Protein AF-A0A838VFY2-F1 (afdb_monomer_lite)

Structure (mmCIF, N/CA/C/O backbone):
data_AF-A0A838VFY2-F1
#
_entry.id   AF-A0A838VFY2-F1
#
loop_
_atom_site.group_PDB
_atom_site.id
_atom_site.type_symbol
_atom_site.label_atom_id
_atom_site.label_alt_id
_atom_site.label_comp_id
_atom_site.label_asym_id
_atom_site.label_entity_id
_atom_site.label_seq_id
_atom_site.pdbx_PDB_ins_code
_atom_site.Cartn_x
_atom_site.Cartn_y
_atom_site.Cartn_z
_atom_site.occupancy
_atom_site.B_iso_or_equiv
_atom_site.auth_seq_id
_atom_site.auth_comp_id
_atom_site.auth_asym_id
_atom_site.auth_atom_id
_atom_site.pdbx_PDB_model_num
ATOM 1 N N . MET A 1 1 ? -9.297 -2.457 63.444 1.00 50.91 1 MET A N 1
ATOM 2 C CA . MET A 1 1 ? -9.919 -1.452 62.548 1.00 50.91 1 MET A CA 1
ATOM 3 C C . MET A 1 1 ? -9.218 -1.351 61.180 1.00 50.91 1 MET A C 1
ATOM 5 O O . MET A 1 1 ? -9.501 -0.404 60.465 1.00 50.91 1 MET A O 1
ATOM 9 N N . ASN A 1 2 ? -8.380 -2.323 60.772 1.00 56.66 2 ASN A N 1
ATOM 10 C CA . ASN A 1 2 ? -7.662 -2.284 59.482 1.00 56.66 2 ASN A CA 1
ATOM 11 C C . ASN A 1 2 ? -8.262 -3.194 58.390 1.00 56.66 2 ASN A C 1
ATOM 13 O O . ASN A 1 2 ? -7.991 -2.967 57.216 1.00 56.66 2 ASN A O 1
ATOM 17 N N . ASP A 1 3 ? -9.104 -4.172 58.744 1.00 58.53 3 ASP A N 1
ATOM 18 C CA . ASP A 1 3 ? -9.643 -5.152 57.781 1.00 58.53 3 ASP A CA 1
ATOM 19 C C . ASP A 1 3 ? -10.738 -4.580 56.865 1.00 58.53 3 ASP A C 1
ATOM 21 O O . ASP A 1 3 ? -10.946 -5.044 55.749 1.00 58.53 3 ASP A O 1
ATOM 25 N N . SER A 1 4 ? -11.442 -3.535 57.303 1.00 60.69 4 SER A N 1
ATOM 26 C CA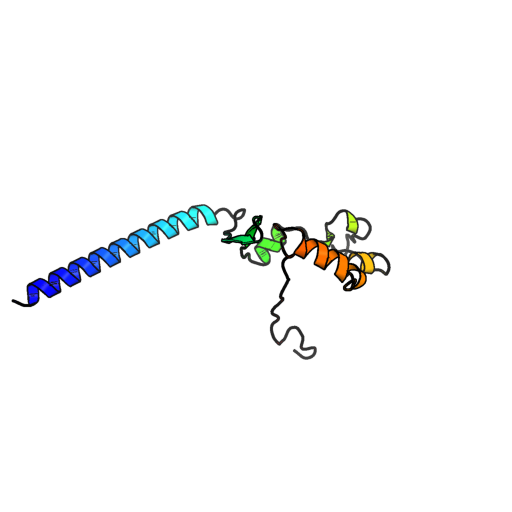 . SER A 1 4 ? -12.511 -2.906 56.520 1.00 60.69 4 SER A CA 1
ATOM 27 C C . SER A 1 4 ? -11.980 -2.064 55.353 1.00 60.69 4 SER A C 1
ATOM 29 O O . SER A 1 4 ? -12.624 -1.998 54.310 1.00 60.69 4 SER A O 1
ATOM 31 N N . ALA A 1 5 ? -10.799 -1.456 55.500 1.00 60.03 5 ALA A N 1
ATOM 32 C CA . ALA A 1 5 ? -10.170 -0.665 54.442 1.00 60.03 5 ALA A CA 1
ATOM 33 C C . ALA A 1 5 ? -9.505 -1.548 53.367 1.00 60.03 5 ALA A C 1
ATOM 35 O O . ALA A 1 5 ? -9.545 -1.207 52.183 1.00 60.03 5 ALA A O 1
ATOM 36 N N . SER A 1 6 ? -8.938 -2.705 53.744 1.00 64.88 6 SER A N 1
ATOM 37 C CA . SER A 1 6 ? -8.377 -3.650 52.766 1.00 64.88 6 SER A CA 1
ATOM 38 C C . SER A 1 6 ? -9.471 -4.315 51.928 1.00 64.88 6 SER A C 1
ATOM 40 O O . SER A 1 6 ? -9.317 -4.393 50.710 1.00 64.88 6 SER A O 1
ATOM 42 N N . ASN A 1 7 ? -10.604 -4.682 52.540 1.00 65.44 7 ASN A N 1
ATOM 43 C CA . ASN A 1 7 ? -11.754 -5.247 51.829 1.00 65.44 7 ASN A CA 1
ATOM 44 C C . ASN A 1 7 ? -12.363 -4.259 50.823 1.00 65.44 7 ASN A C 1
ATOM 46 O O . ASN A 1 7 ? -12.636 -4.646 49.695 1.00 65.44 7 ASN A O 1
ATOM 50 N N . GLN A 1 8 ? -12.508 -2.975 51.176 1.00 70.19 8 GLN A N 1
ATOM 51 C CA . GLN A 1 8 ? -12.992 -1.952 50.234 1.00 70.19 8 GLN A CA 1
ATOM 52 C C . GLN A 1 8 ? -12.044 -1.746 49.045 1.00 70.19 8 GLN A C 1
ATOM 54 O O . GLN A 1 8 ? -12.486 -1.531 47.922 1.00 70.19 8 GLN A O 1
ATOM 59 N N . THR A 1 9 ? -10.733 -1.830 49.275 1.00 71.50 9 THR A N 1
ATOM 60 C CA . THR A 1 9 ? -9.734 -1.664 48.209 1.00 71.50 9 THR A CA 1
ATOM 61 C C . THR A 1 9 ? -9.695 -2.882 47.278 1.00 71.50 9 THR A C 1
ATOM 63 O O . THR A 1 9 ? -9.513 -2.727 46.072 1.00 71.50 9 THR A O 1
ATOM 66 N N . GLN A 1 10 ? -9.899 -4.089 47.818 1.00 71.38 10 GLN A N 1
ATOM 67 C CA . GLN A 1 10 ? -10.026 -5.324 47.037 1.00 71.38 10 GLN A CA 1
ATOM 68 C C . GLN A 1 10 ? -11.310 -5.350 46.201 1.00 71.38 10 GLN A C 1
ATOM 70 O O . GLN A 1 10 ? -11.265 -5.761 45.044 1.00 71.38 10 GLN A O 1
ATOM 75 N N . ASP A 1 11 ? -12.424 -4.870 46.753 1.00 78.00 11 ASP A N 1
ATOM 76 C CA . ASP A 1 11 ? -13.711 -4.789 46.054 1.00 78.00 11 ASP A CA 1
ATOM 77 C C . ASP A 1 11 ? -13.626 -3.824 44.857 1.00 78.00 11 ASP A C 1
ATOM 79 O O . ASP A 1 11 ? -13.937 -4.191 43.726 1.00 78.00 11 ASP A O 1
ATOM 83 N N . LEU A 1 12 ? -13.027 -2.643 45.066 1.00 78.31 12 LEU A N 1
ATOM 84 C CA . LEU A 1 12 ? -12.744 -1.686 43.990 1.00 78.31 12 LEU A CA 1
ATOM 85 C C . LEU A 1 12 ? -11.815 -2.273 42.921 1.00 78.31 12 LEU A C 1
ATOM 87 O O . LEU A 1 12 ? -12.091 -2.146 41.732 1.00 78.31 12 LEU A O 1
ATOM 91 N N . ALA A 1 13 ? -10.715 -2.925 43.313 1.00 81.25 13 ALA A N 1
ATOM 92 C CA . ALA A 1 13 ? -9.786 -3.538 42.360 1.00 81.25 13 ALA A CA 1
ATOM 93 C C . ALA A 1 13 ? -10.460 -4.629 41.509 1.00 81.25 13 ALA A C 1
ATOM 95 O O . ALA A 1 13 ? -10.165 -4.752 40.319 1.00 81.25 13 ALA A O 1
ATOM 96 N N . THR A 1 14 ? -11.386 -5.384 42.104 1.00 86.56 14 THR A N 1
ATOM 97 C CA . THR A 1 14 ? -12.164 -6.417 41.409 1.00 86.56 14 THR A CA 1
ATOM 98 C C . THR A 1 14 ? -13.147 -5.782 40.424 1.00 86.56 14 THR A C 1
ATOM 100 O O . THR A 1 14 ? -13.184 -6.183 39.263 1.00 86.56 14 THR A O 1
ATOM 103 N N . GLU A 1 15 ? -13.856 -4.725 40.829 1.00 86.75 15 GLU A N 1
ATOM 104 C CA . GLU A 1 15 ? -14.757 -3.964 39.952 1.00 86.75 15 GLU A CA 1
ATOM 105 C C . GLU A 1 15 ? -14.016 -3.336 38.754 1.00 86.75 15 GLU A C 1
ATOM 107 O O . GLU A 1 15 ? -14.497 -3.392 37.617 1.00 86.75 15 GLU A O 1
ATOM 112 N N . TYR A 1 16 ? -12.815 -2.784 38.972 1.00 87.06 16 TYR A N 1
ATOM 113 C CA . TYR A 1 16 ? -11.963 -2.270 37.892 1.00 87.06 16 TYR A CA 1
ATOM 114 C C . TYR A 1 16 ? -11.557 -3.373 36.909 1.00 87.06 16 TYR A C 1
ATOM 116 O O . TYR A 1 16 ? -11.668 -3.170 35.698 1.00 87.06 16 TYR A O 1
ATOM 124 N N . LEU A 1 17 ? -11.136 -4.538 37.411 1.00 87.12 17 LEU A N 1
ATOM 125 C CA . LEU A 1 17 ? -10.732 -5.669 36.575 1.00 87.12 17 LEU A CA 1
ATOM 126 C C . LEU A 1 17 ? -11.910 -6.225 35.761 1.00 87.12 17 LEU A C 1
ATOM 128 O O . LEU A 1 17 ? -11.766 -6.520 34.574 1.00 87.12 17 LEU A O 1
ATOM 132 N N . GLU A 1 18 ? -13.093 -6.339 36.367 1.00 90.75 18 GLU A N 1
ATOM 133 C CA . GLU A 1 18 ? -14.310 -6.767 35.671 1.00 90.75 18 GLU A CA 1
ATOM 134 C C . GLU A 1 18 ? -14.709 -5.787 34.567 1.00 90.75 18 GLU A C 1
ATOM 136 O O . GLU A 1 18 ? -15.116 -6.201 33.476 1.00 90.75 18 GLU A O 1
ATOM 141 N N . ARG A 1 19 ? -14.575 -4.485 34.831 1.00 90.06 19 ARG A N 1
ATOM 142 C CA . ARG A 1 19 ? -14.845 -3.440 33.846 1.00 90.06 19 ARG A CA 1
ATOM 143 C C . ARG A 1 19 ? -13.854 -3.490 32.687 1.00 90.06 19 ARG A C 1
ATOM 145 O O . ARG A 1 19 ? -14.287 -3.483 31.540 1.00 90.06 19 ARG A O 1
ATOM 152 N N . GLU A 1 20 ? -12.563 -3.622 32.975 1.00 90.19 20 GLU A N 1
ATOM 153 C CA . GLU A 1 20 ? -11.514 -3.762 31.959 1.00 90.19 20 GLU A CA 1
ATOM 154 C C . GLU A 1 20 ? -11.731 -5.015 31.097 1.00 90.19 20 GLU A C 1
ATOM 156 O O . GLU A 1 20 ? -11.681 -4.951 29.868 1.00 90.19 20 GLU A O 1
ATOM 161 N N . THR A 1 21 ? -12.087 -6.138 31.728 1.00 93.81 21 THR A N 1
ATOM 162 C CA . THR A 1 21 ? -12.405 -7.391 31.029 1.00 93.81 21 THR A CA 1
ATOM 163 C C . THR A 1 21 ? -13.616 -7.220 30.111 1.00 93.81 21 THR A C 1
ATOM 165 O O . THR A 1 21 ? -13.603 -7.670 28.962 1.00 93.81 21 THR A O 1
ATOM 168 N N . ARG A 1 22 ? -14.666 -6.539 30.587 1.00 92.69 22 ARG A N 1
ATOM 169 C CA . ARG A 1 22 ? -15.874 -6.257 29.799 1.00 92.69 22 ARG A CA 1
ATOM 170 C C . ARG A 1 22 ? -15.569 -5.346 28.611 1.00 92.69 22 ARG A C 1
ATOM 172 O O . ARG A 1 22 ? -16.037 -5.619 27.505 1.00 92.69 22 ARG A O 1
ATOM 179 N N . ASP A 1 23 ? -14.763 -4.310 28.818 1.00 92.19 23 ASP A N 1
ATOM 180 C CA . ASP A 1 23 ? -14.353 -3.377 27.767 1.00 92.19 23 ASP A CA 1
ATOM 181 C C . ASP A 1 23 ? -13.498 -4.087 26.703 1.00 92.19 23 ASP A C 1
ATOM 183 O O . ASP A 1 23 ? -13.727 -3.912 25.501 1.00 92.19 23 ASP A O 1
ATOM 187 N N . GLN A 1 24 ? -12.581 -4.967 27.118 1.00 93.88 24 GLN A N 1
ATOM 188 C CA . GLN A 1 24 ? -11.772 -5.781 26.208 1.00 93.88 24 GLN A CA 1
ATOM 189 C C . GLN A 1 24 ? -12.626 -6.768 25.396 1.00 93.88 24 GLN A C 1
ATOM 191 O O . GLN A 1 24 ? -12.414 -6.919 24.188 1.00 93.88 24 GLN A O 1
ATOM 196 N N . GLN A 1 25 ? -13.609 -7.419 26.023 1.00 93.81 25 GLN A N 1
ATOM 197 C CA . GLN A 1 25 ? -14.546 -8.315 25.335 1.00 93.81 25 GLN A CA 1
ATOM 198 C C . GLN A 1 25 ? -15.381 -7.559 24.298 1.00 93.81 25 GLN A C 1
ATOM 200 O O . GLN A 1 25 ? -15.531 -8.016 23.163 1.00 93.81 25 GLN A O 1
ATOM 205 N N . LEU A 1 26 ? -15.881 -6.376 24.657 1.00 93.31 26 LEU A N 1
ATOM 206 C CA . LEU A 1 26 ? -16.668 -5.537 23.758 1.00 93.31 26 LEU A CA 1
ATOM 207 C C . LEU A 1 26 ? -15.820 -5.056 22.570 1.00 93.31 26 LEU A C 1
ATOM 209 O O . LEU A 1 26 ? -16.266 -5.138 21.423 1.00 93.31 26 LEU A O 1
ATOM 213 N N . LEU A 1 27 ? -14.577 -4.629 22.820 1.00 92.62 27 LEU A N 1
ATOM 214 C CA . LEU A 1 27 ? -13.635 -4.247 21.767 1.00 92.62 27 LEU A CA 1
ATOM 215 C C . LEU A 1 27 ? -13.311 -5.424 20.840 1.00 92.62 27 LEU A C 1
ATOM 217 O O . LEU A 1 27 ? -13.305 -5.247 19.623 1.00 92.62 27 LEU A O 1
ATOM 221 N N . THR A 1 28 ? -13.095 -6.617 21.395 1.00 92.50 28 THR A N 1
ATOM 222 C CA . THR A 1 28 ? -12.838 -7.840 20.618 1.00 92.50 28 THR A CA 1
ATOM 223 C C . THR A 1 28 ? -14.007 -8.152 19.690 1.00 92.50 28 THR A C 1
ATOM 225 O O . THR A 1 28 ? -13.801 -8.291 18.489 1.00 92.50 28 THR A O 1
ATOM 228 N N . LEU A 1 29 ? -15.241 -8.149 20.205 1.00 92.62 29 LEU A N 1
ATOM 229 C CA . LEU A 1 29 ? -16.446 -8.395 19.404 1.00 92.62 29 LEU A CA 1
ATOM 230 C C . LEU A 1 29 ? -16.628 -7.360 18.284 1.00 92.62 29 LEU A C 1
ATOM 232 O O . LEU A 1 29 ? -17.027 -7.697 17.165 1.00 92.62 29 LEU A O 1
ATOM 236 N N . LEU A 1 30 ? -16.330 -6.088 18.564 1.00 90.06 30 LEU A N 1
ATOM 237 C CA . LEU A 1 30 ? -16.356 -5.044 17.543 1.00 90.06 30 LEU A CA 1
ATOM 238 C C . LEU A 1 30 ? -15.283 -5.285 16.479 1.00 90.06 30 LEU A C 1
ATOM 240 O O . LEU A 1 30 ? -15.597 -5.245 15.288 1.00 90.06 30 LEU A O 1
ATOM 244 N N . LEU A 1 31 ? -14.040 -5.551 16.883 1.00 88.81 31 LEU A N 1
ATOM 245 C CA . LEU A 1 31 ? -12.942 -5.820 15.958 1.00 88.81 31 LEU A CA 1
ATOM 246 C C . LEU A 1 31 ? -13.232 -7.048 15.099 1.00 88.81 31 LEU A C 1
ATOM 248 O O . LEU A 1 31 ? -13.088 -6.955 13.885 1.00 88.81 31 LEU A O 1
ATOM 252 N N . GLU A 1 32 ? -13.723 -8.143 15.677 1.00 88.94 32 GLU A N 1
ATOM 253 C CA . GLU A 1 32 ? -14.138 -9.340 14.938 1.00 88.94 32 GLU A CA 1
ATOM 254 C C . GLU A 1 32 ? -15.206 -9.015 13.896 1.00 88.94 32 GLU A C 1
ATOM 256 O O . GLU A 1 32 ? -15.063 -9.391 12.735 1.00 88.94 32 GLU A O 1
ATOM 261 N N . LYS A 1 33 ? -16.236 -8.241 14.254 1.00 87.94 33 LYS A N 1
ATOM 262 C CA . LYS A 1 33 ? -17.273 -7.817 13.302 1.00 87.94 33 LYS A CA 1
ATOM 263 C C . LYS A 1 33 ? -16.692 -7.050 12.107 1.00 87.94 33 LYS A C 1
ATOM 265 O O . LYS A 1 33 ? -17.181 -7.205 10.986 1.00 87.94 33 LYS A O 1
ATOM 270 N N . TYR A 1 34 ? -15.682 -6.208 12.329 1.00 83.81 34 TYR A N 1
ATOM 271 C CA . TYR A 1 34 ? -15.063 -5.409 11.266 1.00 83.81 34 TYR A CA 1
ATOM 272 C C . TYR A 1 34 ? -13.981 -6.164 10.480 1.00 83.81 34 TYR A C 1
ATOM 274 O O . TYR A 1 34 ? -13.858 -5.931 9.276 1.00 83.81 34 TYR A O 1
ATOM 282 N N . LEU A 1 35 ? -13.243 -7.068 11.130 1.00 84.50 35 LEU A N 1
ATOM 283 C CA . LEU A 1 35 ? -12.149 -7.865 10.563 1.00 84.50 35 LEU A CA 1
ATOM 284 C C . LEU A 1 35 ? -12.615 -9.168 9.905 1.00 84.50 35 LEU A C 1
ATOM 286 O O . LEU A 1 35 ? -11.918 -9.692 9.040 1.00 84.50 35 LEU A O 1
ATOM 290 N N . ALA A 1 36 ? -13.797 -9.684 10.258 1.00 85.38 36 ALA A N 1
ATOM 291 C CA . ALA A 1 36 ? -14.386 -10.853 9.602 1.00 85.38 36 ALA A CA 1
ATOM 292 C C . ALA A 1 36 ? -14.618 -10.612 8.102 1.00 85.38 36 ALA A C 1
ATOM 294 O O . ALA A 1 36 ? -14.626 -11.551 7.303 1.00 85.38 36 ALA A O 1
ATOM 295 N N . ASN A 1 37 ? -14.778 -9.347 7.700 1.00 83.69 37 ASN A N 1
ATOM 296 C CA . ASN A 1 37 ? -14.799 -8.976 6.298 1.00 83.69 37 ASN A CA 1
ATOM 297 C C . ASN A 1 37 ? -13.367 -8.923 5.742 1.00 83.69 37 ASN A C 1
ATOM 299 O O . ASN A 1 37 ? -12.639 -7.956 5.964 1.00 83.69 37 ASN A O 1
ATOM 303 N N . LYS A 1 38 ? -13.006 -9.937 4.947 1.00 81.00 38 LYS A N 1
ATOM 304 C CA . LYS A 1 38 ? -11.686 -10.059 4.309 1.00 81.00 38 LYS A CA 1
ATOM 305 C C . LYS A 1 38 ? -11.357 -8.935 3.319 1.00 81.00 38 LYS A C 1
ATOM 307 O O . LYS A 1 38 ? -10.211 -8.844 2.896 1.00 81.00 38 LYS A O 1
ATOM 312 N N . ASP A 1 39 ? -12.308 -8.079 2.955 1.00 84.81 39 ASP A N 1
ATOM 313 C CA . ASP A 1 39 ? -12.085 -6.943 2.052 1.00 84.81 39 ASP A CA 1
ATOM 314 C C . ASP A 1 39 ? -11.831 -5.628 2.802 1.00 84.81 39 ASP A C 1
ATOM 316 O O . ASP A 1 39 ? -11.803 -4.550 2.207 1.00 84.81 39 ASP A O 1
ATOM 320 N N . ARG A 1 40 ? -11.629 -5.703 4.122 1.00 86.44 40 ARG A N 1
ATOM 321 C CA . ARG A 1 40 ? -11.251 -4.573 4.968 1.00 86.44 40 ARG A CA 1
ATOM 322 C C . ARG A 1 40 ? -9.912 -4.846 5.631 1.00 86.44 40 ARG A C 1
ATOM 324 O O . ARG A 1 40 ? -9.617 -5.968 6.027 1.00 86.44 40 ARG A O 1
ATOM 331 N N . ILE A 1 41 ? -9.122 -3.790 5.773 1.00 89.38 41 ILE A N 1
ATOM 332 C CA . ILE A 1 41 ? -7.854 -3.816 6.499 1.00 89.38 41 ILE A CA 1
ATOM 333 C C . ILE A 1 41 ? -7.870 -2.720 7.556 1.00 89.38 41 ILE A C 1
ATOM 335 O O . ILE A 1 41 ? -8.418 -1.637 7.334 1.00 89.38 41 ILE A O 1
ATOM 339 N N . LEU A 1 42 ? -7.282 -3.005 8.716 1.00 89.44 42 LEU A N 1
ATOM 340 C CA . LEU A 1 42 ? -7.046 -1.979 9.722 1.00 89.44 42 LEU A CA 1
ATOM 341 C C . LEU A 1 42 ? -5.866 -1.122 9.287 1.00 89.44 42 LEU A C 1
ATOM 343 O O . LEU A 1 42 ? -4.825 -1.627 8.868 1.00 89.44 42 LEU A O 1
ATOM 347 N N . VAL A 1 43 ? -6.050 0.188 9.399 1.00 91.56 43 VAL A N 1
ATOM 348 C CA . VAL A 1 43 ? -5.037 1.166 9.035 1.00 91.56 43 VAL A CA 1
ATOM 349 C C . VAL A 1 43 ? -4.901 2.210 10.128 1.00 91.56 43 VAL A C 1
ATOM 351 O O . VAL A 1 43 ? -5.883 2.714 10.671 1.00 91.56 43 VAL A O 1
ATOM 354 N N . GLN A 1 44 ? -3.664 2.579 10.414 1.00 90.88 44 GLN A N 1
ATOM 355 C CA . GLN A 1 44 ? -3.326 3.778 11.148 1.00 90.88 44 GLN A CA 1
ATOM 356 C C . GLN A 1 44 ? -3.376 4.965 10.189 1.00 90.88 44 GLN A C 1
ATOM 358 O O . GLN A 1 44 ? -2.662 5.004 9.185 1.00 90.88 44 GLN A O 1
ATOM 363 N N . LYS A 1 45 ? -4.201 5.961 10.512 1.00 92.62 45 LYS A N 1
ATOM 364 C CA . LYS A 1 45 ? -4.166 7.256 9.834 1.00 92.62 45 LYS A CA 1
ATOM 365 C C . LYS A 1 45 ? -2.924 8.026 10.286 1.00 92.62 45 LYS A C 1
ATOM 367 O O . LYS A 1 45 ? -2.684 8.171 11.482 1.00 92.62 45 LYS A O 1
ATOM 372 N N . THR A 1 46 ? -2.165 8.549 9.336 1.00 89.12 46 THR A N 1
ATOM 373 C CA . THR A 1 46 ? -1.026 9.439 9.564 1.00 89.12 46 THR A CA 1
ATOM 374 C C . THR A 1 46 ? -1.213 10.722 8.759 1.00 89.12 46 THR A C 1
ATOM 376 O O . THR A 1 46 ? -2.019 10.778 7.828 1.00 89.12 46 THR A O 1
ATOM 379 N N . GLU A 1 47 ? -0.508 11.785 9.129 1.00 85.44 47 GLU A N 1
ATOM 380 C CA . GLU A 1 47 ? -0.575 13.066 8.430 1.00 85.44 47 GLU A CA 1
ATOM 381 C C . GLU A 1 47 ? 0.834 13.615 8.229 1.00 85.44 47 GLU A C 1
ATOM 383 O O . GLU A 1 47 ? 1.651 13.606 9.148 1.00 85.44 47 GLU A O 1
ATOM 388 N N . MET A 1 48 ? 1.125 14.077 7.014 1.00 74.19 48 MET A N 1
ATOM 389 C CA . MET A 1 48 ? 2.394 14.715 6.682 1.00 74.19 48 MET A CA 1
ATOM 390 C C . MET A 1 48 ? 2.151 15.840 5.681 1.00 74.19 48 MET A C 1
ATOM 392 O O . MET A 1 48 ? 1.514 15.627 4.650 1.00 74.19 48 MET A O 1
ATOM 396 N N . GLY A 1 49 ? 2.633 17.046 5.996 1.00 71.94 49 GLY A N 1
ATOM 397 C CA . GLY A 1 49 ? 2.468 18.218 5.128 1.00 71.94 49 GLY A CA 1
ATOM 398 C C . GLY A 1 49 ? 1.000 18.516 4.794 1.00 71.94 49 GLY A C 1
ATOM 399 O O . GLY A 1 49 ? 0.673 18.737 3.630 1.00 71.94 49 GLY A O 1
ATOM 400 N N . GLY A 1 50 ? 0.093 18.405 5.774 1.00 79.88 50 GLY A N 1
ATOM 401 C CA . GLY A 1 50 ? -1.353 18.600 5.579 1.00 79.88 50 GLY A CA 1
ATOM 402 C C . GLY A 1 50 ? -2.037 17.538 4.707 1.00 79.88 50 GLY A C 1
ATOM 403 O O . GLY A 1 50 ? -3.196 17.698 4.329 1.00 79.88 50 GLY A O 1
ATOM 404 N N . THR A 1 51 ? -1.327 16.462 4.350 1.00 78.69 51 THR A N 1
ATOM 405 C CA . THR A 1 51 ? -1.846 15.352 3.546 1.00 78.69 51 THR A CA 1
ATOM 406 C C . THR A 1 51 ? -2.018 14.120 4.420 1.00 78.69 51 THR A C 1
ATOM 408 O O . THR A 1 51 ? -1.088 13.695 5.107 1.00 78.69 51 THR A O 1
ATOM 411 N N . GLN A 1 52 ? -3.199 13.509 4.361 1.00 88.38 52 GLN A N 1
ATOM 412 C CA . GLN A 1 52 ? -3.491 12.280 5.092 1.00 88.38 52 GLN A CA 1
ATOM 413 C C . GLN A 1 52 ? -2.897 11.067 4.366 1.00 88.38 52 GLN A C 1
ATOM 415 O O . GLN A 1 52 ? -2.902 10.976 3.135 1.00 88.38 52 GLN A O 1
ATOM 420 N N . ALA A 1 53 ? -2.375 10.119 5.133 1.00 84.94 53 ALA A N 1
ATOM 421 C CA . ALA A 1 53 ? -1.967 8.808 4.661 1.00 84.94 53 ALA A CA 1
ATOM 422 C C . ALA A 1 53 ? -2.513 7.725 5.596 1.00 84.94 53 ALA A C 1
ATOM 424 O O . ALA A 1 53 ? -2.946 8.005 6.711 1.00 84.94 53 ALA A O 1
ATOM 425 N N . TYR A 1 54 ? -2.506 6.486 5.120 1.00 89.56 54 TYR A N 1
ATOM 426 C CA . TYR A 1 54 ? -2.984 5.330 5.863 1.00 89.56 54 TYR A CA 1
ATOM 427 C C . TYR A 1 54 ? -1.931 4.234 5.769 1.00 89.56 54 TYR A C 1
ATOM 429 O O . TYR A 1 54 ? -1.449 3.941 4.674 1.00 89.56 54 TYR A O 1
ATOM 437 N N . VAL A 1 55 ? -1.555 3.665 6.910 1.00 88.62 55 VAL A N 1
ATOM 438 C CA . VAL A 1 55 ? -0.550 2.604 7.017 1.00 88.62 55 VAL A CA 1
ATOM 439 C C . VAL A 1 55 ? -1.207 1.398 7.667 1.00 88.62 55 VAL A C 1
ATOM 441 O O . VAL A 1 55 ? -1.765 1.514 8.751 1.00 88.62 55 VAL A O 1
ATOM 444 N N . GLY A 1 56 ? -1.155 0.245 7.014 1.00 89.38 56 GLY A N 1
ATOM 445 C CA . GLY A 1 56 ? -1.666 -1.016 7.547 1.00 89.38 56 GLY A CA 1
ATOM 446 C C . GLY A 1 56 ? -0.766 -2.168 7.132 1.00 89.38 56 GLY A C 1
ATOM 447 O O . GLY A 1 56 ? 0.099 -2.007 6.269 1.00 89.38 56 GLY A O 1
ATOM 448 N N . SER A 1 57 ? -0.969 -3.325 7.748 1.00 88.62 57 SER A N 1
ATOM 449 C CA . SER A 1 57 ? -0.260 -4.558 7.419 1.00 88.62 57 SER A CA 1
ATOM 450 C C . SER A 1 57 ? -1.242 -5.623 6.940 1.00 88.62 57 SER A C 1
ATOM 452 O O . SER A 1 57 ? -2.386 -5.692 7.387 1.00 88.62 57 SER A O 1
ATOM 454 N N . VAL A 1 58 ? -0.787 -6.448 6.002 1.00 87.81 58 VAL A N 1
ATOM 455 C CA . VAL A 1 58 ? -1.534 -7.583 5.451 1.00 87.81 58 VAL A CA 1
ATOM 456 C C . VAL A 1 58 ? -0.586 -8.760 5.264 1.00 87.81 58 VAL A C 1
ATOM 458 O O . VAL A 1 58 ? 0.624 -8.569 5.138 1.00 87.81 58 VAL A O 1
ATOM 461 N N . SER A 1 59 ? -1.124 -9.980 5.234 1.00 85.94 59 SER A N 1
ATOM 462 C CA . SER A 1 59 ? -0.334 -11.147 4.843 1.00 85.94 59 SER A CA 1
ATOM 463 C C . SER A 1 59 ? -0.021 -11.115 3.343 1.00 85.94 59 SER A C 1
ATOM 465 O O . SER A 1 59 ? -0.763 -10.529 2.549 1.00 85.94 59 SER A O 1
ATOM 467 N N . LEU A 1 60 ? 1.060 -11.789 2.939 1.00 82.81 60 LEU A N 1
ATOM 468 C CA . LEU A 1 60 ? 1.399 -11.957 1.521 1.00 82.81 60 LEU A CA 1
ATOM 469 C C . LEU A 1 60 ? 0.301 -12.704 0.755 1.00 82.81 60 LEU A C 1
ATOM 471 O O . LEU A 1 60 ? 0.007 -12.356 -0.382 1.00 82.81 60 LEU A O 1
ATOM 475 N N . GLU A 1 61 ? -0.347 -13.679 1.393 1.00 84.75 61 GLU A N 1
ATOM 476 C CA . GLU A 1 61 ? -1.494 -14.394 0.823 1.00 84.75 61 GLU A CA 1
ATOM 477 C C . GLU A 1 61 ? -2.664 -13.443 0.528 1.00 84.75 61 GLU A C 1
ATOM 479 O O . GLU A 1 61 ? -3.217 -13.451 -0.573 1.00 84.75 61 GLU A O 1
ATOM 484 N N . TRP A 1 62 ? -3.020 -12.576 1.486 1.00 89.12 62 TRP A N 1
ATOM 485 C CA . TRP A 1 62 ? -4.070 -11.577 1.287 1.00 89.12 62 TRP A CA 1
ATOM 486 C C . TRP A 1 62 ? -3.719 -10.630 0.136 1.00 89.12 62 TRP A C 1
ATOM 488 O O . TRP A 1 62 ? -4.582 -10.331 -0.692 1.00 89.12 62 TRP A O 1
ATOM 498 N N . PHE A 1 63 ? -2.455 -10.192 0.081 1.00 87.06 63 PHE A N 1
ATOM 499 C CA . PHE A 1 63 ? -1.934 -9.305 -0.956 1.00 87.06 63 PHE A CA 1
ATOM 500 C C . PHE A 1 63 ? -2.017 -9.950 -2.342 1.00 87.06 63 PHE A C 1
ATOM 502 O O . PHE A 1 63 ? -2.611 -9.360 -3.240 1.00 87.06 63 PHE A O 1
ATOM 509 N N . ALA A 1 64 ? -1.508 -11.174 -2.503 1.00 81.62 64 ALA A N 1
ATOM 510 C CA . ALA A 1 64 ? -1.490 -11.887 -3.781 1.00 81.62 64 ALA A CA 1
ATOM 511 C C . ALA A 1 64 ? -2.899 -12.128 -4.353 1.00 81.62 64 ALA A C 1
ATOM 513 O O . ALA A 1 64 ? -3.090 -12.090 -5.564 1.00 81.62 64 ALA A O 1
ATOM 514 N N . GLY A 1 65 ? -3.903 -12.328 -3.492 1.00 84.44 65 GLY A N 1
ATOM 515 C CA . GLY A 1 65 ? -5.288 -12.533 -3.925 1.00 84.44 65 GLY A CA 1
ATOM 516 C C . GLY A 1 65 ? -6.061 -11.259 -4.297 1.00 84.44 65 GLY A C 1
ATOM 517 O O . GLY A 1 65 ? -7.177 -11.365 -4.803 1.00 84.44 65 GLY A O 1
ATOM 518 N N . ARG A 1 66 ? -5.534 -10.059 -4.011 1.00 86.12 66 ARG A N 1
ATOM 519 C CA . ARG A 1 66 ? -6.281 -8.785 -4.147 1.00 86.12 66 ARG A CA 1
ATOM 520 C C . ARG A 1 66 ? -5.544 -7.694 -4.900 1.00 86.12 66 ARG A C 1
ATOM 522 O O . ARG A 1 66 ? -6.180 -6.837 -5.511 1.00 86.12 66 ARG A O 1
ATOM 529 N N . VAL A 1 67 ? -4.221 -7.700 -4.845 1.00 84.25 67 VAL A N 1
ATOM 530 C CA . VAL A 1 67 ? -3.383 -6.718 -5.520 1.00 84.25 67 VAL A CA 1
ATOM 531 C C . VAL A 1 67 ? -2.847 -7.358 -6.785 1.00 84.25 67 VAL A C 1
ATOM 533 O O . VAL A 1 67 ? -2.199 -8.398 -6.745 1.00 84.25 67 VAL A O 1
ATOM 536 N N . ARG A 1 68 ? -3.133 -6.731 -7.927 1.00 79.00 68 ARG A N 1
ATOM 537 C CA . ARG A 1 68 ? -2.574 -7.185 -9.199 1.00 79.00 68 ARG A CA 1
ATOM 538 C C . ARG A 1 68 ? -1.090 -6.850 -9.227 1.00 79.00 68 ARG A C 1
ATOM 540 O O . ARG A 1 68 ? -0.708 -5.725 -8.897 1.00 79.00 68 ARG A O 1
ATOM 547 N N . PHE A 1 69 ? -0.276 -7.817 -9.629 1.00 74.88 69 PHE A N 1
ATOM 548 C CA . PHE A 1 69 ? 1.153 -7.607 -9.812 1.00 74.88 69 PHE A CA 1
ATOM 549 C C . PHE A 1 69 ? 1.414 -6.568 -10.903 1.00 74.88 69 PHE A C 1
ATOM 551 O O . PHE A 1 69 ? 0.575 -6.332 -11.776 1.00 74.88 69 PHE A O 1
ATOM 558 N N . ALA A 1 70 ? 2.598 -5.952 -10.860 1.00 72.44 70 ALA A N 1
ATOM 559 C CA . ALA A 1 70 ? 3.017 -4.987 -11.872 1.00 72.44 70 ALA A CA 1
ATOM 560 C C . ALA A 1 70 ? 2.935 -5.576 -13.292 1.00 72.44 70 ALA A C 1
ATOM 562 O O . ALA A 1 70 ? 2.579 -4.860 -14.219 1.00 72.44 70 ALA A O 1
ATOM 563 N N . SER A 1 71 ? 3.151 -6.887 -13.444 1.00 70.94 71 SER A N 1
ATOM 564 C CA . SER A 1 71 ? 2.983 -7.624 -14.703 1.00 70.94 71 SER A CA 1
ATOM 565 C C . SER A 1 71 ? 1.598 -7.478 -15.339 1.00 70.94 71 SER A C 1
ATOM 567 O O . SER A 1 71 ? 1.465 -7.560 -16.555 1.00 70.94 71 SER A O 1
ATOM 569 N N . CYS A 1 72 ? 0.566 -7.209 -14.539 1.00 73.81 72 CYS A N 1
ATOM 570 C CA . CYS A 1 72 ? -0.796 -6.986 -15.011 1.00 73.81 72 CYS A CA 1
ATOM 571 C C . CYS A 1 72 ? -1.072 -5.527 -15.425 1.00 73.81 72 CYS A C 1
ATOM 573 O O . CYS A 1 72 ? -2.216 -5.201 -15.761 1.00 73.81 72 CYS A O 1
ATOM 575 N N . LEU A 1 73 ? -0.088 -4.623 -15.339 1.00 80.31 73 LEU A N 1
ATOM 576 C CA . LEU A 1 73 ? -0.261 -3.231 -15.748 1.00 80.31 73 LEU A CA 1
ATOM 577 C C . LEU A 1 73 ? -0.479 -3.147 -17.267 1.00 80.31 73 LEU A C 1
ATOM 579 O O . LEU A 1 73 ? 0.215 -3.835 -18.014 1.00 80.31 73 LEU A O 1
ATOM 583 N N . PRO A 1 74 ? -1.367 -2.257 -17.754 1.00 81.62 74 PRO A N 1
ATOM 584 C CA . PRO A 1 74 ? -1.591 -2.069 -19.190 1.00 81.62 74 PRO A CA 1
ATOM 585 C C . PRO A 1 74 ? -0.313 -1.782 -19.983 1.00 81.62 74 PRO A C 1
ATOM 587 O O . PRO A 1 74 ? -0.194 -2.219 -21.120 1.00 81.62 74 PRO A O 1
ATOM 590 N N . LEU A 1 75 ? 0.648 -1.086 -19.363 1.00 81.62 75 LEU A N 1
ATOM 591 C CA . LEU A 1 75 ? 1.954 -0.791 -19.953 1.00 81.62 75 LEU A CA 1
ATOM 592 C C . LEU A 1 75 ? 2.737 -2.066 -20.309 1.00 81.62 75 LEU A C 1
ATOM 594 O O . LEU A 1 75 ? 3.382 -2.104 -21.345 1.00 81.62 75 LEU A O 1
ATOM 598 N N . LEU A 1 76 ? 2.637 -3.112 -19.482 1.00 80.31 76 LEU A N 1
ATOM 599 C CA . LEU A 1 76 ? 3.412 -4.347 -19.629 1.00 80.31 76 LEU A CA 1
ATOM 600 C C . LEU A 1 76 ? 2.643 -5.466 -20.350 1.00 80.31 76 LEU A C 1
ATOM 602 O O . LEU A 1 76 ? 3.223 -6.507 -20.652 1.00 80.31 76 LEU A O 1
ATOM 606 N N . GLN A 1 77 ? 1.364 -5.255 -20.689 1.00 82.69 77 GLN A N 1
ATOM 607 C CA . GLN A 1 77 ? 0.566 -6.237 -21.434 1.00 82.69 77 GLN A CA 1
ATOM 608 C C . GLN A 1 77 ? 1.195 -6.711 -22.753 1.00 82.69 77 GLN A C 1
ATOM 610 O O . GLN A 1 77 ? 1.110 -7.910 -23.018 1.00 82.69 77 GLN A O 1
ATOM 615 N N . PRO A 1 78 ? 1.841 -5.854 -23.574 1.00 85.06 78 PRO A N 1
ATOM 616 C CA . PRO A 1 78 ? 2.457 -6.301 -24.825 1.00 85.06 78 PRO A CA 1
ATOM 617 C C . PRO A 1 78 ? 3.564 -7.345 -24.634 1.00 85.06 78 PRO A C 1
ATOM 619 O O . PRO A 1 78 ? 3.888 -8.066 -25.572 1.00 85.06 78 PRO A O 1
ATOM 622 N N . LYS A 1 79 ? 4.146 -7.409 -23.433 1.00 84.44 79 LYS A N 1
ATOM 623 C CA . LYS A 1 79 ? 5.245 -8.304 -23.063 1.00 84.44 79 LYS A CA 1
ATOM 624 C C . LYS A 1 79 ? 4.775 -9.441 -22.147 1.00 84.44 79 LYS A C 1
ATOM 626 O O . LYS A 1 79 ? 5.596 -10.185 -21.625 1.00 84.44 79 LYS A O 1
ATOM 631 N N . TYR A 1 80 ? 3.468 -9.584 -21.915 1.00 85.62 80 TYR A N 1
ATOM 632 C CA . TYR A 1 80 ? 2.932 -10.645 -21.065 1.00 85.62 80 TYR A CA 1
ATOM 633 C C . TYR A 1 80 ? 2.999 -12.003 -21.769 1.00 85.62 80 TYR A C 1
ATOM 635 O O . TYR A 1 80 ? 2.413 -12.191 -22.836 1.00 85.62 80 TYR A O 1
ATOM 643 N N . ASN A 1 81 ? 3.656 -12.972 -21.142 1.00 84.31 81 ASN A N 1
ATOM 644 C CA . ASN A 1 81 ? 3.736 -14.341 -21.624 1.00 84.31 81 ASN A CA 1
ATOM 645 C C . ASN A 1 81 ? 2.743 -15.229 -20.860 1.00 84.31 81 ASN A C 1
ATOM 647 O O . ASN A 1 81 ? 2.874 -15.478 -19.664 1.00 84.31 81 ASN A O 1
ATOM 651 N N . LEU A 1 82 ? 1.755 -15.750 -21.592 1.00 85.12 82 LEU A N 1
ATOM 652 C CA . LEU A 1 82 ? 0.703 -16.632 -21.068 1.00 85.12 82 LEU A CA 1
ATOM 653 C C . LEU A 1 82 ? 1.224 -17.995 -20.584 1.00 85.12 82 LEU A C 1
ATOM 655 O O . LEU A 1 82 ? 0.556 -18.663 -19.804 1.00 85.12 82 LEU A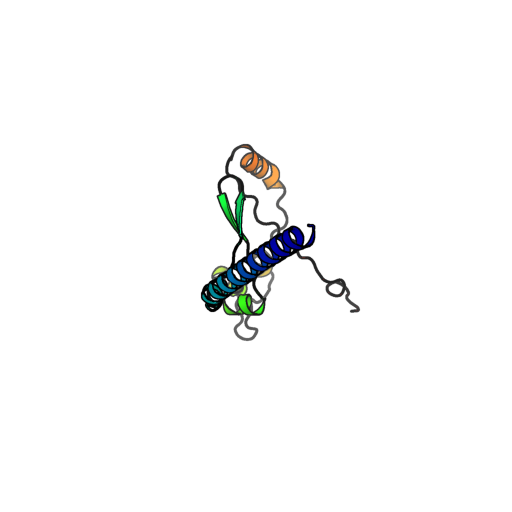 O 1
ATOM 659 N N . THR A 1 83 ? 2.393 -18.423 -21.060 1.00 87.12 83 THR A N 1
ATOM 660 C CA . THR A 1 83 ? 3.021 -19.700 -20.693 1.00 87.12 83 THR A CA 1
ATOM 661 C C . THR A 1 83 ? 3.708 -19.612 -19.333 1.00 87.12 83 THR A C 1
ATOM 663 O O . THR A 1 83 ? 3.640 -20.561 -18.557 1.00 87.12 83 THR A O 1
ATOM 666 N N . SER A 1 84 ? 4.377 -18.492 -19.041 1.00 81.75 84 SER A N 1
ATOM 667 C CA . SER A 1 84 ? 5.070 -18.254 -17.765 1.00 81.75 84 SER A CA 1
ATOM 668 C C . SER A 1 84 ? 4.233 -17.477 -16.744 1.00 81.75 84 SER A C 1
ATOM 670 O O . SER A 1 84 ? 4.667 -17.330 -15.604 1.00 81.75 84 SER A O 1
ATOM 672 N N . ASP A 1 85 ? 3.059 -16.986 -17.153 1.00 81.00 85 ASP A N 1
ATOM 673 C CA . ASP A 1 85 ? 2.172 -16.115 -16.372 1.00 81.00 85 ASP A CA 1
ATOM 674 C C . ASP A 1 85 ? 2.880 -14.845 -15.859 1.00 81.00 85 ASP A C 1
ATOM 676 O O . ASP A 1 85 ? 2.667 -14.376 -14.739 1.00 81.00 85 ASP A O 1
ATOM 680 N N . ASN A 1 86 ? 3.794 -14.300 -16.670 1.00 78.31 86 ASN A N 1
ATOM 681 C CA . ASN A 1 86 ? 4.621 -13.157 -16.290 1.00 78.31 86 ASN A CA 1
ATOM 682 C C . ASN A 1 86 ? 5.103 -12.350 -17.507 1.00 78.31 86 ASN A C 1
ATOM 684 O O . ASN A 1 86 ? 4.920 -12.753 -18.652 1.00 78.31 86 ASN A O 1
ATOM 688 N N . VAL A 1 87 ? 5.732 -11.201 -17.260 1.00 82.31 87 VAL A N 1
ATOM 689 C CA . VAL A 1 87 ? 6.319 -10.351 -18.304 1.00 82.31 87 VAL A CA 1
ATOM 690 C C . VAL A 1 87 ? 7.631 -10.957 -18.797 1.00 82.31 87 VAL A C 1
ATOM 692 O O . VAL A 1 87 ? 8.511 -11.272 -17.994 1.00 82.31 87 VAL A O 1
ATOM 695 N N . GLU A 1 88 ? 7.774 -11.107 -20.110 1.00 83.31 88 GLU A N 1
ATOM 696 C CA . GLU A 1 88 ? 9.058 -11.392 -20.744 1.00 83.31 88 GLU A 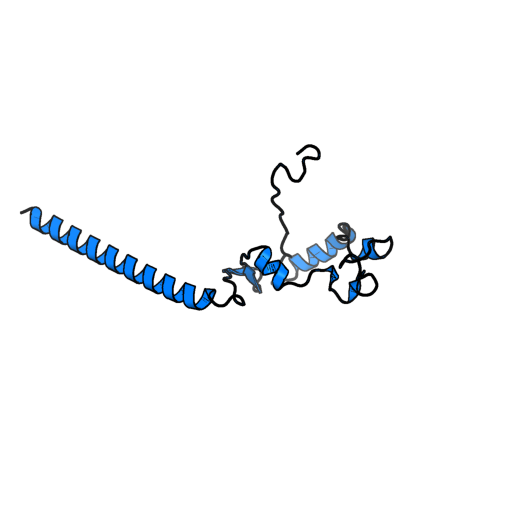CA 1
ATOM 697 C C . GLU A 1 88 ? 9.995 -10.202 -20.580 1.00 83.31 88 GLU A C 1
ATOM 699 O O . GLU A 1 88 ? 9.674 -9.085 -20.981 1.00 83.31 88 GLU A O 1
ATOM 704 N N . ILE A 1 89 ? 11.156 -10.461 -19.979 1.00 77.69 89 ILE A N 1
ATOM 705 C CA . ILE A 1 89 ? 12.195 -9.458 -19.779 1.00 77.69 89 ILE A CA 1
ATOM 706 C C . ILE A 1 89 ? 13.147 -9.506 -20.974 1.00 77.69 89 ILE A C 1
ATOM 708 O O . ILE A 1 89 ? 13.834 -10.499 -21.208 1.00 77.69 89 ILE A O 1
ATOM 712 N N . ASP A 1 90 ? 13.204 -8.399 -21.696 1.00 78.06 90 ASP A N 1
ATOM 713 C CA . ASP A 1 90 ? 14.097 -8.117 -22.811 1.00 78.06 90 ASP A CA 1
ATOM 714 C C . ASP A 1 90 ? 14.690 -6.706 -22.679 1.00 78.06 90 ASP A C 1
ATOM 716 O O . ASP A 1 90 ? 14.413 -5.991 -21.718 1.00 78.06 90 ASP A O 1
ATOM 720 N N . ALA A 1 91 ? 15.546 -6.309 -23.621 1.00 75.62 91 ALA A N 1
ATOM 721 C CA . ALA A 1 91 ? 16.265 -5.037 -23.547 1.00 75.62 91 ALA A CA 1
ATOM 722 C C . ALA A 1 91 ? 15.345 -3.800 -23.496 1.00 75.62 91 ALA A C 1
ATOM 724 O O . ALA A 1 91 ? 15.733 -2.797 -22.911 1.00 75.62 91 ALA A O 1
ATOM 725 N N . ASP A 1 92 ? 14.134 -3.876 -24.053 1.00 71.75 92 ASP A N 1
ATOM 726 C CA . ASP A 1 92 ? 13.189 -2.755 -24.053 1.00 71.75 92 ASP A CA 1
ATOM 727 C C . ASP A 1 92 ? 12.336 -2.742 -22.775 1.00 71.75 92 ASP A C 1
ATOM 729 O O . ASP A 1 92 ? 12.119 -1.702 -22.156 1.00 71.75 92 ASP A O 1
ATOM 733 N N . SER A 1 93 ? 11.864 -3.912 -22.339 1.00 70.94 93 SER A N 1
ATOM 734 C CA . SER A 1 93 ? 11.046 -4.045 -21.127 1.00 70.94 93 SER A CA 1
ATOM 735 C C . SER A 1 93 ? 11.858 -3.895 -19.846 1.00 70.94 93 SER A C 1
ATOM 737 O O . SER A 1 93 ? 11.307 -3.482 -18.827 1.00 70.94 93 SER A O 1
ATOM 739 N N . ILE A 1 94 ? 13.163 -4.179 -19.866 1.00 71.19 94 ILE A N 1
ATOM 740 C CA . ILE A 1 94 ? 14.006 -4.015 -18.682 1.00 71.19 94 ILE A CA 1
ATOM 741 C C . ILE A 1 94 ? 14.152 -2.540 -18.292 1.00 71.19 94 ILE A C 1
ATOM 743 O O . ILE A 1 94 ? 14.141 -2.244 -17.102 1.00 71.19 94 ILE A O 1
ATOM 747 N N . ASP A 1 95 ? 14.169 -1.616 -19.256 1.00 69.75 95 ASP A N 1
ATOM 748 C CA . ASP A 1 95 ? 14.164 -0.170 -18.997 1.00 69.75 95 ASP A CA 1
ATOM 749 C C . ASP A 1 95 ? 12.820 0.320 -18.424 1.00 69.75 95 ASP A C 1
ATOM 751 O O . ASP A 1 95 ? 12.770 1.300 -17.672 1.00 69.75 95 ASP A O 1
ATOM 755 N N . GLU A 1 96 ? 11.719 -0.363 -18.752 1.00 68.69 96 GLU A N 1
ATOM 756 C CA . GLU A 1 96 ? 10.386 -0.079 -18.209 1.00 68.69 96 GLU A CA 1
ATOM 757 C C . GLU A 1 96 ? 10.160 -0.701 -16.820 1.00 68.69 96 GLU A C 1
ATOM 759 O O . GLU A 1 96 ? 9.468 -0.111 -15.984 1.00 68.69 96 GLU A O 1
ATOM 764 N N . ILE A 1 97 ? 10.736 -1.881 -16.569 1.00 69.56 97 ILE A N 1
ATOM 765 C CA . ILE A 1 97 ? 10.591 -2.653 -15.325 1.00 69.56 97 ILE A CA 1
ATOM 766 C C . ILE A 1 97 ? 11.582 -2.189 -14.256 1.00 69.56 97 ILE A C 1
ATOM 768 O O . ILE A 1 97 ? 11.240 -2.166 -13.068 1.00 69.56 97 ILE A O 1
ATOM 772 N N . GLN A 1 98 ? 12.817 -1.853 -14.636 1.00 66.00 98 GLN A N 1
ATOM 773 C CA . GLN A 1 98 ? 13.827 -1.446 -13.670 1.00 66.00 98 GLN A CA 1
ATOM 774 C C . GLN A 1 98 ? 13.435 -0.133 -12.994 1.00 66.00 98 GLN A C 1
ATOM 776 O O . GLN A 1 98 ? 12.907 0.805 -13.597 1.00 66.00 98 GLN A O 1
ATOM 781 N N . GLN A 1 99 ? 13.754 -0.042 -11.702 1.00 59.88 99 GLN A N 1
ATOM 782 C CA . GLN A 1 99 ? 13.794 1.254 -11.047 1.00 59.88 99 GLN A CA 1
ATOM 783 C C . GLN A 1 99 ? 14.794 2.119 -11.803 1.00 59.88 99 GLN A C 1
ATOM 785 O O . GLN A 1 99 ? 15.978 1.789 -11.866 1.00 59.88 99 GLN A O 1
ATOM 790 N N . ARG A 1 100 ? 14.307 3.226 -12.379 1.00 62.22 100 ARG A N 1
ATOM 791 C CA . ARG A 1 100 ? 15.183 4.184 -13.050 1.00 62.22 100 ARG A CA 1
ATOM 792 C C . ARG A 1 100 ? 16.334 4.540 -12.110 1.00 62.22 100 ARG A C 1
ATOM 794 O O . ARG A 1 100 ? 16.070 4.811 -10.931 1.00 62.22 100 ARG A O 1
ATOM 801 N N . PRO A 1 101 ? 17.580 4.577 -12.609 1.00 65.12 101 PRO A N 1
ATOM 802 C CA . PRO A 1 101 ? 18.687 5.071 -11.812 1.00 65.12 101 PRO A CA 1
ATOM 803 C C . PRO A 1 101 ? 18.340 6.463 -11.281 1.00 65.12 101 PRO A C 1
ATOM 805 O O . PRO A 1 101 ? 17.607 7.225 -11.921 1.00 65.12 101 PRO A O 1
ATOM 808 N N . LEU A 1 102 ? 18.848 6.784 -10.090 1.00 61.62 102 LEU A N 1
ATOM 809 C CA . LEU A 1 102 ? 18.662 8.100 -9.491 1.00 61.62 102 LEU A CA 1
ATOM 810 C C . LEU A 1 102 ? 19.169 9.175 -10.458 1.00 61.62 102 LEU A C 1
ATOM 812 O O . LEU A 1 102 ? 20.369 9.351 -10.658 1.00 61.62 102 LEU A O 1
ATOM 816 N N . ASP A 1 103 ? 18.224 9.893 -11.061 1.00 71.88 103 ASP A N 1
ATOM 817 C CA . ASP A 1 103 ? 18.501 11.016 -11.942 1.00 71.88 103 ASP A CA 1
ATOM 818 C C . ASP A 1 103 ? 18.852 12.244 -11.094 1.00 71.88 103 ASP A C 1
ATOM 820 O O . ASP 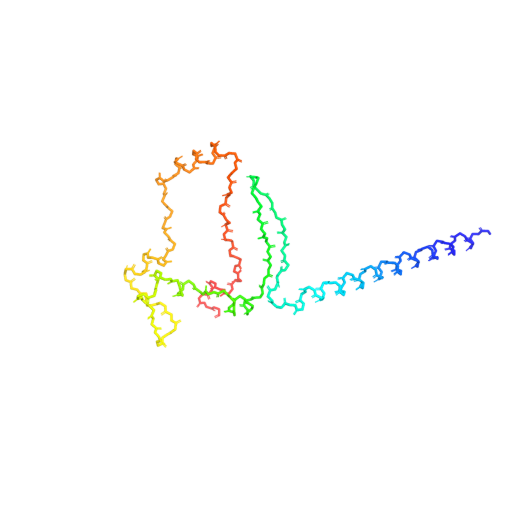A 1 103 ? 17.992 13.032 -10.682 1.00 71.88 103 ASP A O 1
ATOM 824 N N . TRP A 1 104 ? 20.145 12.392 -10.810 1.00 75.88 104 TRP A N 1
ATOM 825 C CA . TRP A 1 104 ? 20.677 13.479 -9.992 1.00 75.88 104 TRP A CA 1
ATOM 826 C C . TRP A 1 104 ? 20.502 14.865 -10.621 1.00 75.88 104 TRP A C 1
ATOM 828 O O . TRP A 1 104 ? 20.529 15.862 -9.899 1.00 75.88 104 TRP A O 1
ATOM 838 N N . SER A 1 105 ? 20.234 14.961 -11.929 1.00 81.62 105 SER A N 1
ATOM 839 C CA . SER A 1 105 ? 19.943 16.252 -12.574 1.00 81.62 105 SER A CA 1
ATOM 840 C C . SER A 1 105 ? 18.683 16.920 -12.002 1.00 81.62 105 SER A C 1
ATOM 842 O O . SER A 1 105 ? 18.532 18.142 -12.047 1.00 81.62 105 SER A O 1
ATOM 844 N N . ARG A 1 106 ? 17.797 16.130 -11.382 1.00 75.12 106 ARG A N 1
ATOM 845 C CA . ARG A 1 106 ? 16.545 16.596 -10.774 1.00 75.12 106 ARG A CA 1
ATOM 846 C C . ARG A 1 106 ? 16.702 17.118 -9.351 1.00 75.12 106 ARG A C 1
ATOM 848 O O . ARG A 1 106 ? 15.711 17.580 -8.791 1.00 75.12 106 ARG A O 1
ATOM 855 N N . GLN A 1 107 ? 17.903 17.088 -8.767 1.00 82.12 107 GLN A N 1
ATOM 856 C CA . GLN A 1 107 ? 18.136 17.545 -7.392 1.00 82.12 107 GLN A CA 1
ATOM 857 C C . GLN A 1 107 ? 17.633 18.975 -7.162 1.00 82.12 107 GLN A C 1
ATOM 859 O O . GLN A 1 107 ? 16.865 19.210 -6.233 1.00 82.12 107 GLN A O 1
ATOM 864 N N . LEU A 1 108 ? 18.018 19.925 -8.020 1.00 85.56 108 LEU A N 1
ATOM 865 C CA . LEU A 1 108 ? 17.664 21.334 -7.840 1.00 85.56 108 LEU A CA 1
ATOM 866 C C . LEU A 1 108 ? 16.143 21.584 -7.959 1.00 85.56 108 LEU A C 1
ATOM 868 O O . LEU A 1 108 ? 15.580 22.187 -7.040 1.00 85.56 108 LEU A O 1
ATOM 872 N N . PRO A 1 109 ? 15.438 21.081 -8.996 1.00 83.44 109 PRO A N 1
ATOM 873 C CA . PRO A 1 109 ? 13.974 21.139 -9.047 1.00 83.44 109 PRO A CA 1
ATOM 874 C C . PRO A 1 109 ? 13.282 20.469 -7.853 1.00 83.44 109 PRO A C 1
ATOM 876 O O . PRO A 1 109 ? 12.265 20.967 -7.370 1.00 83.44 109 PRO A O 1
ATOM 879 N N . LEU A 1 110 ? 13.823 19.353 -7.355 1.00 77.69 110 LEU A N 1
ATOM 880 C CA . LEU A 1 110 ? 13.245 18.614 -6.232 1.00 77.69 110 LEU A CA 1
ATOM 881 C C . LEU A 1 110 ? 13.415 19.381 -4.913 1.00 77.69 110 LEU A C 1
ATOM 883 O O . LEU A 1 110 ? 12.465 19.486 -4.140 1.00 77.69 110 LEU A O 1
ATOM 887 N N . VAL A 1 111 ? 14.572 20.012 -4.695 1.00 82.69 111 VAL A N 1
ATOM 888 C CA . VAL A 1 111 ? 14.807 20.928 -3.566 1.00 82.69 111 VAL A CA 1
ATOM 889 C C . VAL A 1 111 ? 13.881 22.141 -3.645 1.00 82.69 111 VAL A C 1
ATOM 891 O O . VAL A 1 111 ? 13.266 22.504 -2.642 1.00 82.69 111 VAL A O 1
ATOM 894 N N . GLN A 1 112 ? 13.712 22.749 -4.823 1.00 83.25 112 GLN A N 1
ATOM 895 C CA . GLN A 1 112 ? 12.748 23.840 -5.010 1.00 83.25 112 GLN A CA 1
ATOM 896 C C . GLN A 1 112 ? 11.316 23.392 -4.700 1.00 83.25 112 GLN A C 1
ATOM 898 O O . GLN A 1 112 ? 10.596 24.084 -3.986 1.00 83.25 112 GLN A O 1
ATOM 903 N N . TYR A 1 113 ? 10.905 22.216 -5.175 1.00 79.00 113 TYR A N 1
ATOM 904 C CA . TYR A 1 113 ? 9.592 21.658 -4.864 1.00 79.00 113 TYR A CA 1
ATOM 905 C C . TYR A 1 113 ? 9.388 21.504 -3.350 1.00 79.00 113 TYR A C 1
ATOM 907 O O . TYR A 1 113 ? 8.376 21.974 -2.829 1.00 79.00 113 TYR A O 1
ATOM 915 N N . LEU A 1 114 ? 10.359 20.918 -2.643 1.00 75.12 114 LEU A N 1
ATOM 916 C CA . LEU A 1 114 ? 10.299 20.696 -1.194 1.00 75.12 114 LEU A CA 1
ATOM 917 C C . LEU A 1 114 ? 10.313 22.002 -0.384 1.00 75.12 114 LEU A C 1
ATOM 919 O O . LEU A 1 114 ? 9.635 22.104 0.634 1.00 75.12 114 LEU A O 1
ATOM 923 N N . THR A 1 115 ? 11.062 23.010 -0.834 1.00 80.81 115 THR A N 1
ATOM 924 C CA . THR A 1 115 ? 11.199 24.296 -0.124 1.00 80.81 115 THR A CA 1
ATOM 925 C C . THR A 1 115 ? 10.039 25.256 -0.384 1.00 80.81 115 THR A C 1
ATOM 927 O O . THR A 1 115 ? 9.664 26.017 0.507 1.00 80.81 115 THR A O 1
ATOM 930 N N . ILE A 1 116 ? 9.442 25.223 -1.579 1.00 83.44 116 ILE A N 1
ATOM 931 C CA . ILE A 1 116 ? 8.366 26.144 -1.979 1.00 83.44 116 ILE A CA 1
ATOM 932 C C . ILE A 1 116 ? 6.985 25.593 -1.594 1.00 83.44 116 ILE A C 1
ATOM 934 O O . ILE A 1 116 ? 6.094 26.352 -1.200 1.00 83.44 116 ILE A O 1
ATOM 938 N N . ARG A 1 117 ? 6.763 24.276 -1.698 1.00 76.19 117 ARG A N 1
ATOM 939 C CA . ARG A 1 117 ? 5.465 23.665 -1.373 1.00 76.19 117 ARG A CA 1
ATOM 940 C C . ARG A 1 117 ? 5.392 23.383 0.124 1.00 76.19 117 ARG A C 1
ATOM 942 O O . ARG A 1 117 ? 6.049 22.477 0.612 1.00 76.19 117 ARG A O 1
ATOM 949 N N . LYS A 1 118 ? 4.519 24.085 0.849 1.00 74.75 118 LYS A N 1
ATOM 950 C CA . LYS A 1 118 ? 4.269 23.811 2.281 1.00 74.75 118 LYS A CA 1
ATOM 951 C C . LYS A 1 118 ? 3.581 22.463 2.535 1.00 74.75 118 LYS A C 1
ATOM 953 O O . LYS A 1 118 ? 3.782 21.864 3.583 1.00 74.75 118 LYS A O 1
ATOM 958 N N . ASN A 1 119 ? 2.823 21.978 1.551 1.00 71.69 119 ASN A N 1
ATOM 959 C CA . ASN A 1 119 ? 2.124 20.696 1.600 1.00 71.69 119 ASN A CA 1
ATOM 960 C C . ASN A 1 119 ? 2.815 19.686 0.679 1.00 71.69 119 ASN A C 1
ATOM 962 O O . ASN A 1 119 ? 2.290 19.348 -0.383 1.00 71.69 119 ASN A O 1
ATOM 966 N N . HIS A 1 120 ? 4.030 19.268 1.030 1.00 70.81 120 HIS A N 1
ATOM 967 C CA . HIS A 1 120 ? 4.731 18.204 0.317 1.00 70.81 120 HIS A CA 1
ATOM 968 C C . HIS A 1 120 ? 4.632 16.894 1.096 1.00 70.81 120 HIS A C 1
ATOM 970 O O . HIS A 1 120 ? 4.798 16.858 2.316 1.00 70.81 120 HIS A O 1
ATOM 976 N N . LYS A 1 121 ? 4.378 15.803 0.369 1.00 65.06 121 LYS A N 1
ATOM 977 C CA . LYS A 1 121 ? 4.475 14.449 0.898 1.00 65.06 121 LYS A CA 1
ATOM 978 C C . LYS A 1 121 ? 5.730 13.800 0.318 1.00 65.06 121 LYS A C 1
ATOM 980 O O . LYS A 1 121 ? 5.834 13.686 -0.900 1.00 65.06 121 LYS A O 1
ATOM 985 N N . PHE A 1 122 ? 6.671 13.372 1.156 1.00 65.56 122 PHE A N 1
ATOM 986 C CA . PHE A 1 122 ? 7.735 12.480 0.708 1.00 65.56 122 PHE A CA 1
ATOM 987 C C . PHE A 1 122 ? 7.122 11.177 0.184 1.00 65.56 122 PHE A C 1
ATOM 989 O O . PHE A 1 122 ? 6.203 10.639 0.818 1.00 65.56 122 PHE A O 1
ATOM 996 N N . PRO A 1 123 ? 7.591 10.664 -0.966 1.00 59.78 123 PRO A N 1
ATOM 997 C CA . PRO A 1 123 ? 7.224 9.323 -1.380 1.00 59.78 123 PRO A CA 1
ATOM 998 C C . PRO A 1 123 ? 7.637 8.341 -0.272 1.00 59.78 123 PRO A C 1
ATOM 1000 O O . PRO A 1 123 ? 8.671 8.547 0.370 1.00 59.78 123 PRO A O 1
ATOM 1003 N N . PRO A 1 124 ? 6.828 7.305 -0.000 1.00 61.00 124 PRO A N 1
ATOM 1004 C CA . PRO A 1 124 ? 7.202 6.297 0.978 1.00 61.00 124 PRO A CA 1
ATOM 1005 C C . PRO A 1 124 ? 8.533 5.665 0.557 1.00 61.00 124 PRO A C 1
ATOM 1007 O O . PRO A 1 124 ? 8.676 5.202 -0.574 1.00 61.00 124 PRO A O 1
ATOM 1010 N N . VAL A 1 125 ? 9.508 5.666 1.463 1.00 62.47 125 VAL A N 1
ATOM 1011 C CA . VAL A 1 125 ? 10.764 4.942 1.265 1.00 62.47 125 VAL A CA 1
ATOM 1012 C C . VAL A 1 125 ? 10.495 3.482 1.606 1.00 62.47 125 VAL A C 1
ATOM 1014 O O . VAL A 1 125 ? 10.128 3.167 2.738 1.00 62.47 125 VAL A O 1
ATOM 1017 N N . LEU A 1 126 ? 10.641 2.592 0.623 1.00 55.28 126 LEU A N 1
ATOM 1018 C CA . LEU A 1 126 ? 10.571 1.155 0.855 1.00 55.28 126 LEU A CA 1
ATOM 1019 C C . LEU A 1 126 ? 11.874 0.713 1.524 1.00 55.28 126 LEU A C 1
ATOM 1021 O O . LEU A 1 126 ? 12.923 0.682 0.887 1.00 55.28 126 LEU A O 1
ATOM 1025 N N . VAL A 1 127 ? 11.797 0.374 2.807 1.00 56.47 127 VAL A N 1
ATOM 1026 C CA . VAL A 1 127 ? 12.892 -0.278 3.529 1.00 56.47 127 VAL A CA 1
ATOM 1027 C C . VAL A 1 127 ? 12.567 -1.763 3.594 1.00 56.47 127 VAL A C 1
ATOM 1029 O O . VAL A 1 127 ? 11.613 -2.163 4.259 1.00 56.47 127 VAL A O 1
ATOM 1032 N N . VAL A 1 128 ? 13.338 -2.578 2.878 1.00 61.78 128 VAL A N 1
ATOM 1033 C CA . VAL A 1 128 ? 13.237 -4.038 2.952 1.00 61.78 128 VAL A CA 1
ATOM 1034 C C . VAL A 1 128 ? 14.204 -4.512 4.029 1.00 61.78 128 VAL A C 1
ATOM 1036 O O . VA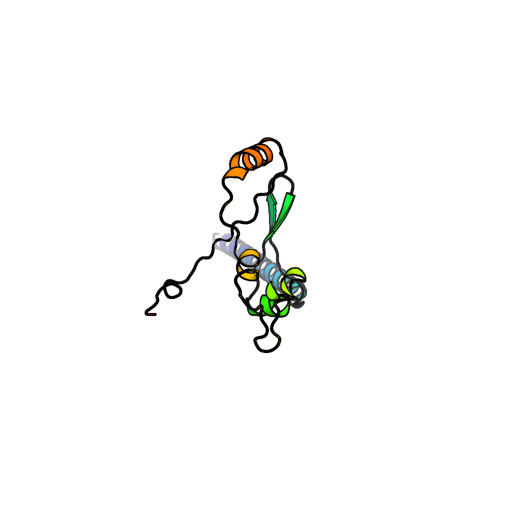L A 1 128 ? 15.413 -4.355 3.888 1.00 61.78 128 VAL A O 1
ATOM 1039 N N . ILE A 1 129 ? 13.677 -5.076 5.114 1.00 65.25 129 ILE A N 1
ATOM 1040 C CA . ILE A 1 129 ? 14.487 -5.807 6.091 1.00 65.25 129 ILE A CA 1
ATOM 1041 C C . ILE A 1 129 ? 14.530 -7.253 5.604 1.00 65.25 129 ILE A C 1
ATOM 1043 O O . ILE A 1 129 ? 13.514 -7.948 5.674 1.00 65.25 129 ILE A O 1
ATOM 1047 N N . ASN A 1 130 ? 15.665 -7.694 5.063 1.00 58.66 130 ASN A N 1
ATOM 1048 C CA . ASN A 1 130 ? 15.831 -9.093 4.684 1.00 58.66 130 ASN A CA 1
ATOM 1049 C C . ASN A 1 130 ? 16.283 -9.938 5.884 1.00 58.66 130 ASN A C 1
ATOM 1051 O O . ASN A 1 130 ? 16.770 -9.423 6.893 1.00 58.66 130 ASN A O 1
ATOM 1055 N N . GLN A 1 131 ? 16.082 -11.249 5.779 1.00 76.62 131 GLN A N 1
ATOM 1056 C CA . GLN A 1 131 ? 16.700 -12.199 6.694 1.00 76.62 131 GLN A CA 1
ATOM 1057 C C . GLN A 1 131 ? 18.120 -12.519 6.207 1.00 76.62 131 GLN A C 1
ATOM 1059 O O . GLN A 1 131 ? 18.323 -12.573 4.995 1.00 76.62 131 GLN A O 1
ATOM 1064 N N . PRO A 1 132 ? 19.074 -12.836 7.101 1.00 76.44 132 PRO A N 1
ATOM 1065 C CA . PRO A 1 132 ? 20.477 -13.047 6.726 1.00 76.44 132 PRO A CA 1
ATOM 1066 C C . PRO A 1 132 ? 20.713 -14.109 5.641 1.00 76.44 132 PRO A C 1
ATOM 1068 O O . PRO A 1 132 ? 21.729 -14.079 4.957 1.00 76.44 132 PRO A O 1
ATOM 1071 N N . TRP A 1 133 ? 19.787 -15.058 5.484 1.00 79.31 133 TRP A N 1
ATOM 1072 C CA . TRP A 1 133 ? 19.868 -16.112 4.474 1.00 79.31 133 TRP A CA 1
ATOM 1073 C C . TRP A 1 133 ? 19.476 -15.649 3.062 1.00 79.31 133 TRP A C 1
ATOM 1075 O O . TRP A 1 133 ? 19.835 -16.319 2.103 1.00 79.31 133 TRP A O 1
ATOM 1085 N N . VAL A 1 134 ? 18.772 -14.520 2.910 1.00 70.88 134 VAL A N 1
ATOM 1086 C CA . VAL A 1 134 ? 18.261 -14.040 1.610 1.00 70.88 134 VAL A CA 1
ATOM 1087 C C . VAL A 1 134 ? 19.394 -13.608 0.674 1.00 70.88 134 VAL A C 1
ATOM 1089 O O . VAL A 1 134 ? 19.316 -13.860 -0.523 1.00 70.88 134 VAL A O 1
ATOM 1092 N N . ASP A 1 135 ? 20.464 -13.025 1.221 1.00 69.06 135 ASP A N 1
ATOM 1093 C CA . ASP A 1 135 ? 21.642 -12.599 0.448 1.00 69.06 135 ASP A CA 1
ATOM 1094 C C . ASP A 1 135 ? 22.806 -13.595 0.535 1.00 69.06 135 ASP A C 1
ATOM 1096 O O . ASP A 1 135 ? 23.898 -13.310 0.040 1.00 69.06 135 ASP A O 1
ATOM 1100 N N . ASN A 1 136 ? 22.622 -14.747 1.187 1.00 75.88 136 ASN A N 1
ATOM 1101 C CA . ASN A 1 136 ? 23.672 -15.751 1.280 1.00 75.88 136 ASN A CA 1
ATOM 1102 C C . ASN A 1 136 ? 23.572 -16.714 0.083 1.00 7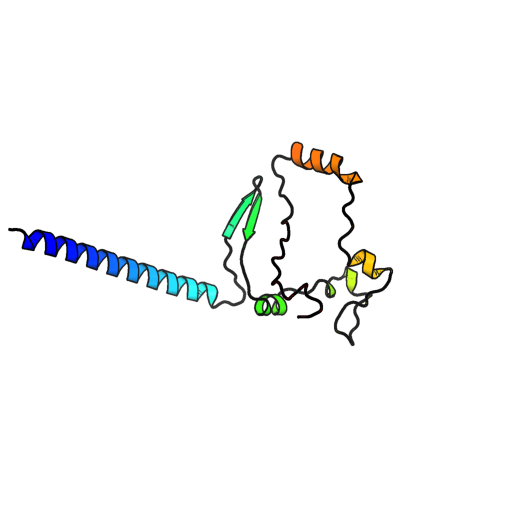5.88 136 ASN A C 1
ATOM 1104 O O . ASN A 1 136 ? 22.695 -17.577 0.076 1.00 75.88 136 ASN A O 1
ATOM 1108 N N . PRO A 1 137 ? 24.491 -16.649 -0.899 1.00 68.25 137 PRO A N 1
ATOM 1109 C CA . PRO A 1 137 ? 24.489 -17.564 -2.042 1.00 68.25 137 PRO A CA 1
ATOM 1110 C C . PRO A 1 137 ? 24.812 -19.021 -1.663 1.00 68.25 137 PRO A C 1
ATOM 1112 O O . PRO A 1 137 ? 24.811 -19.887 -2.532 1.00 68.25 137 PRO A O 1
ATOM 1115 N N . GLN A 1 138 ? 25.144 -19.280 -0.395 1.00 73.88 138 GLN A N 1
ATOM 1116 C CA . GLN A 1 138 ? 25.485 -20.586 0.172 1.00 73.88 138 GLN A CA 1
ATOM 1117 C C . GLN A 1 138 ? 24.535 -20.999 1.317 1.00 73.88 138 GLN A C 1
ATOM 1119 O O . GLN A 1 138 ? 24.910 -21.855 2.120 1.00 73.88 138 GLN A O 1
ATOM 1124 N N . ALA A 1 139 ? 23.379 -20.338 1.473 1.00 65.00 139 ALA A N 1
ATOM 1125 C CA . ALA A 1 139 ? 22.368 -20.726 2.467 1.00 65.00 139 ALA A CA 1
ATOM 1126 C C . ALA A 1 139 ? 21.650 -22.031 2.100 1.00 65.00 139 ALA A C 1
ATOM 1128 O O . ALA A 1 139 ? 21.485 -22.307 0.890 1.00 65.00 139 ALA A O 1
#

pLDDT: mean 78.61, std 10.16, range [50.91, 93.88]

Sequence (139 aa):
MNDSASNQTQDLATEYLERETRDQQLLTLLLEKYLANKDRILVQKTEMGGTQAYVGSVSLEWFAGRVRFASCLPLLQPKYNLTSDNVEIDADSIDEIQQRPLDWSRQLPLVQYLTIRKNHKFPPVLVVINQPWVDNPQA

Secondary structure (DSSP, 8-state):
--HHHHHHHHHHHHHHHHHHHHHHHHHHHHHHHHHSSTT----EEEEETTEEEEE----HHHHHTTSPPGGGSTTTGGGEETTTTEEPP-HHHHHHHSPPP--GGGHHHHHHHHHH-SS--PPPP------TTTT-TT-

Foldseek 3Di:
DPPVVVVVVVVVVVVVVVVVVVVVVVVVVVCCVQVVPLVDFDWDWDDDLNDIDTDTDDDPVSCVVPPDDPQPDPVQVVQQDPVVRGGDDDPVVCCVPDDPPPPCVCVVVVVCCVVVRSRDDDDDDDDDDDDPVVPDPPD

Radius of gyration: 26.55 Å; chains: 1; bounding box: 43×47×87 Å